Protein AF-A0A354FDF0-F1 (afdb_monomer_lite)

Foldseek 3Di:
DQPQPDDDDVVLVVVLVPDPFLQVSLVSVVVVDDDDPVLVVCLVVCPDSVSSSVSSVVSRD

Secondary structure (DSSP, 8-state):
----SS---HHHHHHHHT---HHHHHHHHHHHS---HHHHHHHHH--SHHHHHHHHHHHH-

Sequence (61 aa):
YVKAGKKVPPETAVSIVSIDDPGRLADIIAAHINLRVGDKQAILEAFDPIERLRELGEILS

pLDDT: mean 77.56, std 14.61, range [34.69, 92.19]

Structure (mmCIF, N/CA/C/O backbone):
data_AF-A0A354FDF0-F1
#
_entry.id   AF-A0A354FDF0-F1
#
loop_
_atom_site.group_PDB
_atom_site.id
_atom_site.type_symbol
_atom_site.label_atom_id
_atom_site.label_alt_id
_atom_site.label_comp_id
_atom_site.label_asym_id
_atom_site.label_entity_id
_atom_site.label_seq_id
_atom_site.pdbx_PDB_ins_code
_atom_site.Cartn_x
_atom_site.Cartn_y
_atom_site.Cartn_z
_atom_site.occupancy
_atom_site.B_iso_or_equiv
_atom_site.auth_seq_id
_atom_site.auth_comp_id
_atom_site.auth_asym_id
_atom_site.auth_atom_id
_atom_site.pdbx_PDB_model_num
ATOM 1 N N . TYR A 1 1 ? -3.286 19.277 -2.559 1.00 34.69 1 TYR A N 1
ATOM 2 C CA . TYR 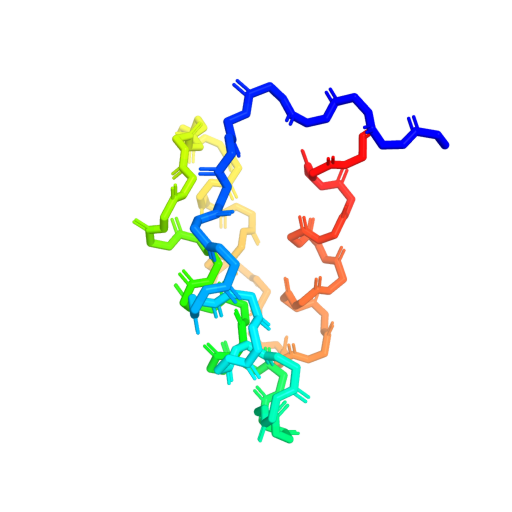A 1 1 ? -2.593 19.977 -1.454 1.00 34.69 1 TYR A CA 1
ATOM 3 C C . TYR A 1 1 ? -2.521 19.002 -0.291 1.00 34.69 1 TYR A C 1
ATOM 5 O O . TYR A 1 1 ? -3.498 18.844 0.426 1.00 34.69 1 TYR A O 1
ATOM 13 N N . VAL A 1 2 ? -1.414 18.266 -0.185 1.00 41.62 2 VAL A N 1
ATOM 14 C CA . VAL A 1 2 ? -1.286 17.108 0.711 1.00 41.62 2 VAL A CA 1
ATOM 15 C C . VAL A 1 2 ? -1.164 17.597 2.157 1.00 41.62 2 VAL A C 1
ATOM 17 O O . VAL A 1 2 ? -0.103 18.042 2.587 1.00 41.62 2 VAL A O 1
ATOM 20 N N . LYS A 1 3 ? -2.268 17.557 2.909 1.00 45.59 3 LYS A N 1
ATOM 21 C CA . LYS A 1 3 ? -2.276 17.696 4.373 1.00 45.59 3 LYS A CA 1
ATOM 22 C C . LYS A 1 3 ? -2.215 16.299 5.006 1.00 45.59 3 LYS A C 1
ATOM 24 O O . LYS A 1 3 ? -3.105 15.910 5.749 1.00 45.59 3 LYS A O 1
ATOM 29 N N . ALA A 1 4 ? -1.152 15.543 4.734 1.00 52.91 4 ALA A N 1
ATOM 30 C CA . ALA A 1 4 ? -0.891 14.287 5.435 1.00 52.91 4 ALA A CA 1
ATOM 31 C C . ALA A 1 4 ? -0.089 14.582 6.713 1.00 52.91 4 ALA A C 1
ATOM 33 O O . ALA A 1 4 ? 1.096 14.912 6.691 1.00 52.91 4 ALA A O 1
ATOM 34 N N . GLY A 1 5 ? -0.780 14.520 7.849 1.00 44.62 5 GLY A N 1
ATOM 35 C CA . GLY A 1 5 ? -0.311 14.929 9.173 1.00 44.62 5 GLY A CA 1
ATOM 36 C C . GLY A 1 5 ? 0.696 14.008 9.871 1.00 44.62 5 GLY A C 1
ATOM 37 O O . GLY A 1 5 ? 0.676 13.947 11.096 1.00 44.62 5 GLY A O 1
ATOM 38 N N . LYS A 1 6 ? 1.601 13.323 9.166 1.00 50.00 6 LYS A N 1
ATOM 39 C CA . LYS A 1 6 ? 2.780 12.695 9.789 1.00 50.00 6 LYS A CA 1
ATOM 40 C C . LYS A 1 6 ? 3.972 12.834 8.854 1.00 50.00 6 LYS A C 1
ATOM 42 O O . LYS A 1 6 ? 3.998 12.243 7.784 1.00 50.00 6 LYS A O 1
ATOM 47 N N . LYS A 1 7 ? 4.937 13.664 9.261 1.00 52.94 7 LYS A N 1
ATOM 48 C CA . LYS A 1 7 ? 6.191 13.908 8.542 1.00 52.94 7 LYS A CA 1
ATOM 49 C C . LYS A 1 7 ? 6.922 12.578 8.345 1.00 52.94 7 LYS A C 1
ATOM 51 O O . LYS A 1 7 ? 7.571 12.103 9.271 1.00 52.94 7 LYS A O 1
ATOM 56 N N . VAL A 1 8 ? 6.811 11.995 7.153 1.00 58.34 8 VAL A N 1
ATOM 57 C CA . VAL A 1 8 ? 7.776 10.998 6.686 1.00 58.34 8 VAL A CA 1
ATOM 58 C C . VAL A 1 8 ? 9.141 11.695 6.698 1.00 58.34 8 VAL A C 1
ATOM 60 O O . VAL A 1 8 ? 9.245 12.796 6.143 1.00 58.34 8 VAL A O 1
ATOM 63 N N . PRO A 1 9 ? 10.161 11.140 7.374 1.00 62.50 9 PRO A N 1
ATOM 64 C CA . PRO A 1 9 ? 11.494 11.721 7.371 1.00 62.50 9 PRO A CA 1
ATOM 65 C C . PRO A 1 9 ? 11.977 11.906 5.924 1.00 62.50 9 PRO A C 1
ATOM 67 O O . PRO A 1 9 ? 11.769 11.016 5.095 1.00 62.50 9 PRO A O 1
ATOM 70 N N . PRO A 1 10 ? 12.603 13.043 5.581 1.00 60.69 10 PRO A N 1
ATOM 71 C CA . PRO A 1 10 ? 13.020 13.322 4.207 1.00 60.69 10 PRO A CA 1
ATOM 72 C C . PRO A 1 10 ? 13.990 12.262 3.657 1.00 60.69 10 PRO A C 1
ATOM 74 O O . PRO A 1 10 ? 13.937 11.943 2.474 1.00 60.69 10 PRO A O 1
ATOM 77 N N . GLU A 1 11 ? 14.807 11.646 4.513 1.00 64.75 11 GLU A N 1
ATOM 78 C CA . GLU A 1 11 ? 15.671 10.503 4.174 1.00 64.75 11 GLU A CA 1
ATOM 79 C C . GLU A 1 11 ? 14.887 9.258 3.714 1.00 64.75 11 GLU A C 1
ATOM 81 O O . GLU A 1 11 ? 15.265 8.581 2.753 1.00 64.75 11 GLU A O 1
ATOM 86 N N . THR A 1 12 ? 13.740 8.990 4.342 1.00 63.25 12 THR A N 1
ATOM 87 C CA . THR A 1 12 ? 12.834 7.907 3.957 1.00 63.25 12 THR A CA 1
ATOM 88 C C . THR A 1 12 ? 12.101 8.266 2.667 1.00 63.25 12 THR A C 1
ATOM 90 O O . THR A 1 12 ? 11.981 7.419 1.791 1.00 63.25 12 THR A O 1
ATOM 93 N N . ALA A 1 13 ? 11.692 9.527 2.488 1.00 64.19 13 ALA A N 1
ATOM 94 C CA . ALA A 1 13 ? 11.053 9.993 1.255 1.00 64.19 13 ALA A CA 1
ATOM 95 C C . ALA A 1 13 ? 11.972 9.863 0.022 1.00 64.19 13 ALA A C 1
ATOM 97 O O . ALA A 1 13 ? 11.522 9.409 -1.025 1.00 64.19 13 ALA A O 1
ATOM 98 N N . VAL A 1 14 ? 13.265 10.186 0.142 1.00 64.25 14 VAL A N 1
ATOM 99 C CA . VAL A 1 14 ? 14.248 10.008 -0.949 1.00 64.25 14 VAL A CA 1
ATOM 100 C C . VAL A 1 14 ? 14.454 8.528 -1.288 1.00 64.25 14 VAL A C 1
ATOM 102 O O . VAL A 1 14 ? 14.542 8.162 -2.462 1.00 64.25 14 VAL A O 1
ATOM 105 N N . SER A 1 15 ? 14.466 7.666 -0.268 1.00 64.69 15 SER A N 1
ATOM 106 C CA . SER A 1 15 ? 14.574 6.215 -0.457 1.00 64.69 15 SER A CA 1
ATOM 107 C C . SER A 1 15 ? 13.333 5.645 -1.149 1.00 64.69 15 SER A C 1
ATOM 109 O O . SER A 1 15 ? 13.468 4.796 -2.017 1.00 64.69 15 SER A O 1
ATOM 111 N N . ILE A 1 16 ? 12.147 6.158 -0.810 1.00 67.19 16 ILE A N 1
ATOM 112 C CA . ILE A 1 16 ? 10.845 5.806 -1.397 1.00 67.19 16 ILE A CA 1
ATOM 113 C C . ILE A 1 16 ? 10.777 6.205 -2.881 1.00 67.19 16 ILE A C 1
ATOM 115 O O . ILE A 1 16 ? 10.349 5.403 -3.701 1.00 67.19 16 ILE A O 1
ATOM 119 N N . VAL A 1 17 ? 11.252 7.400 -3.254 1.00 67.44 17 VAL A N 1
ATOM 120 C CA . VAL A 1 17 ? 11.262 7.868 -4.660 1.00 67.44 17 VAL A CA 1
ATOM 121 C C . VAL A 1 17 ? 12.200 7.042 -5.550 1.00 67.44 17 VAL A C 1
ATOM 123 O O . VAL A 1 17 ? 12.000 6.977 -6.757 1.00 67.44 17 VAL A O 1
ATOM 126 N N . SER A 1 18 ? 13.202 6.387 -4.963 1.00 71.06 18 SER A N 1
ATOM 127 C CA . SER A 1 18 ? 14.157 5.539 -5.690 1.00 71.06 18 SER A CA 1
ATOM 128 C C . SER A 1 18 ? 13.662 4.100 -5.915 1.00 71.06 18 SER A C 1
ATOM 130 O O . SER A 1 18 ? 14.417 3.272 -6.421 1.00 71.06 18 SER A O 1
ATOM 132 N N . ILE A 1 19 ? 12.437 3.761 -5.492 1.00 77.88 19 ILE A N 1
ATOM 133 C CA . ILE A 1 19 ? 11.876 2.412 -5.638 1.00 77.88 19 ILE A CA 1
ATOM 134 C C . ILE A 1 19 ? 11.082 2.327 -6.943 1.00 77.88 19 ILE A C 1
ATOM 136 O O . ILE A 1 19 ? 10.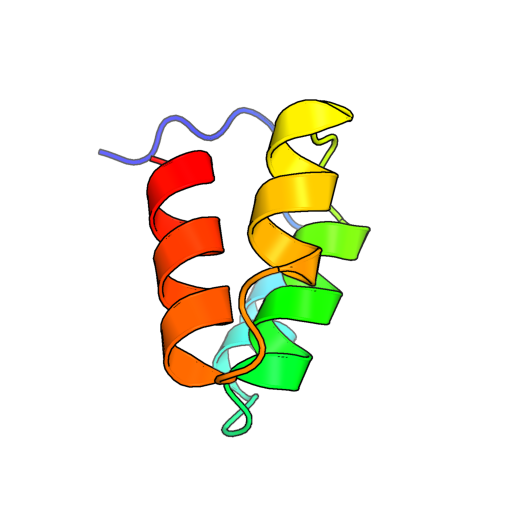007 2.906 -7.055 1.00 77.88 19 ILE A O 1
ATOM 140 N N . ASP A 1 20 ? 11.586 1.534 -7.887 1.00 76.62 20 ASP A N 1
ATOM 141 C CA . ASP A 1 20 ? 10.898 1.212 -9.147 1.00 76.62 20 ASP A CA 1
ATOM 142 C C . ASP A 1 20 ? 9.803 0.140 -8.995 1.00 76.62 20 ASP A C 1
ATOM 144 O O . ASP A 1 20 ? 8.947 0.003 -9.866 1.00 76.62 20 ASP A O 1
ATOM 148 N N . ASP A 1 21 ? 9.811 -0.630 -7.900 1.00 84.12 21 ASP A N 1
ATOM 149 C CA . ASP A 1 21 ? 8.807 -1.668 -7.653 1.00 84.12 21 ASP A CA 1
ATOM 150 C C . ASP A 1 21 ? 7.578 -1.097 -6.911 1.00 84.12 21 ASP A C 1
ATOM 152 O O . ASP A 1 21 ? 7.671 -0.771 -5.721 1.00 84.12 21 ASP A O 1
ATOM 156 N N . PRO A 1 22 ? 6.410 -0.982 -7.568 1.00 80.62 22 PRO A N 1
ATOM 157 C CA . PRO A 1 22 ? 5.231 -0.343 -6.985 1.00 80.62 22 PRO A CA 1
ATOM 158 C C . PRO A 1 22 ? 4.676 -1.099 -5.769 1.00 80.62 22 PRO A C 1
ATOM 160 O O . PRO A 1 22 ? 4.147 -0.471 -4.852 1.00 80.62 22 PRO A O 1
ATOM 163 N N . GLY A 1 23 ? 4.844 -2.424 -5.715 1.00 83.62 23 GLY A N 1
ATOM 164 C CA . GLY A 1 23 ? 4.420 -3.237 -4.573 1.00 83.62 23 GLY A CA 1
ATOM 165 C C . GLY A 1 23 ? 5.254 -2.934 -3.330 1.00 83.62 23 GLY A C 1
ATOM 166 O O . GLY A 1 23 ? 4.716 -2.602 -2.277 1.00 83.62 23 GLY A O 1
ATOM 167 N N . ARG A 1 24 ? 6.580 -2.942 -3.476 1.00 85.25 24 ARG A N 1
ATOM 168 C CA . ARG A 1 24 ? 7.528 -2.604 -2.412 1.00 85.25 24 ARG A CA 1
ATOM 169 C C . ARG A 1 24 ? 7.374 -1.164 -1.942 1.00 85.25 24 ARG A C 1
ATOM 171 O O . ARG A 1 24 ? 7.505 -0.893 -0.748 1.00 85.25 24 ARG A O 1
ATOM 178 N N . LEU A 1 25 ? 7.102 -0.248 -2.868 1.00 84.12 25 LEU A N 1
ATOM 179 C CA . LEU A 1 25 ? 6.796 1.140 -2.551 1.00 84.12 25 LEU A CA 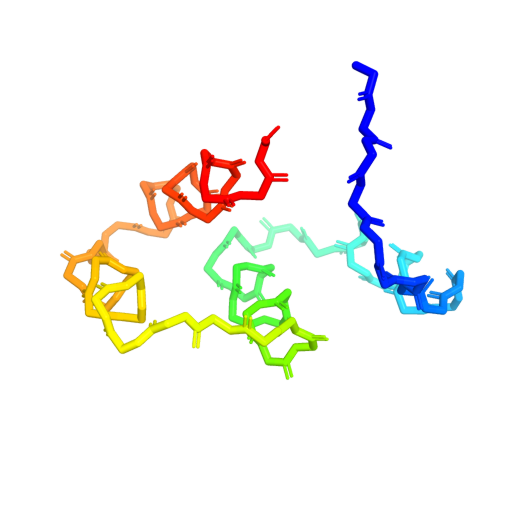1
ATOM 180 C C . LEU A 1 25 ? 5.555 1.229 -1.652 1.00 84.12 25 LEU A C 1
ATOM 182 O O . LEU A 1 25 ? 5.602 1.875 -0.602 1.00 84.12 25 LEU A O 1
ATOM 186 N N . ALA A 1 26 ? 4.481 0.534 -2.032 1.00 84.75 26 ALA A N 1
ATOM 187 C CA . ALA A 1 26 ? 3.248 0.488 -1.261 1.00 84.75 26 ALA A CA 1
ATOM 188 C C . ALA A 1 26 ? 3.463 -0.114 0.139 1.00 84.75 26 ALA A C 1
ATOM 190 O O . ALA A 1 26 ? 3.048 0.481 1.135 1.00 84.75 26 ALA A O 1
ATOM 191 N N . ASP A 1 27 ? 4.184 -1.233 0.239 1.00 84.06 27 ASP A N 1
ATOM 192 C CA . ASP A 1 27 ? 4.460 -1.909 1.512 1.00 84.06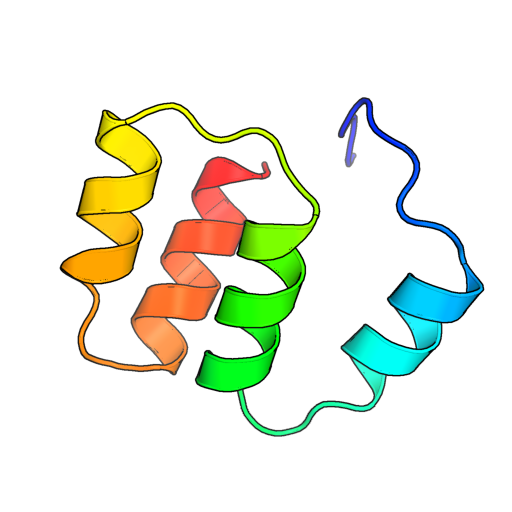 27 ASP A CA 1
ATOM 193 C C . ASP A 1 27 ? 5.285 -1.031 2.471 1.00 84.06 27 ASP A C 1
ATOM 195 O O . ASP A 1 27 ? 4.991 -0.950 3.668 1.00 84.06 27 ASP A O 1
ATOM 199 N N . ILE A 1 28 ? 6.301 -0.322 1.961 1.00 84.62 28 ILE A N 1
ATOM 200 C CA . ILE A 1 28 ? 7.130 0.577 2.778 1.00 84.62 28 ILE A CA 1
ATOM 201 C C . ILE A 1 28 ? 6.316 1.762 3.276 1.00 84.62 28 ILE A C 1
ATOM 203 O O . ILE A 1 28 ? 6.409 2.107 4.455 1.00 84.62 28 ILE A O 1
ATOM 207 N N . ILE A 1 29 ? 5.520 2.390 2.414 1.00 82.88 29 ILE A N 1
ATOM 208 C CA . ILE A 1 29 ? 4.672 3.507 2.827 1.00 82.88 29 ILE A CA 1
ATOM 209 C C . ILE A 1 29 ? 3.675 3.023 3.887 1.00 82.88 29 ILE A C 1
ATOM 211 O O . ILE A 1 29 ? 3.620 3.625 4.960 1.00 82.88 29 ILE A O 1
ATOM 215 N N . ALA A 1 30 ? 2.981 1.903 3.647 1.00 83.75 30 ALA A N 1
ATOM 216 C CA . ALA A 1 30 ? 2.019 1.302 4.572 1.00 83.75 30 ALA A CA 1
ATOM 217 C C . ALA A 1 30 ? 2.625 0.968 5.950 1.00 83.75 30 ALA A C 1
ATOM 219 O O . ALA A 1 30 ? 1.943 1.104 6.966 1.00 83.75 30 ALA A O 1
ATOM 220 N N . ALA A 1 31 ? 3.910 0.598 6.013 1.00 84.00 31 ALA A N 1
ATOM 221 C CA . ALA A 1 31 ? 4.622 0.339 7.267 1.00 84.00 31 ALA A CA 1
ATOM 222 C C . ALA A 1 31 ? 4.906 1.605 8.105 1.00 84.00 31 ALA A C 1
ATOM 224 O O . ALA A 1 31 ? 5.077 1.508 9.321 1.00 84.00 31 ALA A O 1
ATOM 225 N N . HIS A 1 32 ? 4.953 2.789 7.483 1.00 81.94 32 HIS A N 1
ATOM 226 C CA . HIS A 1 32 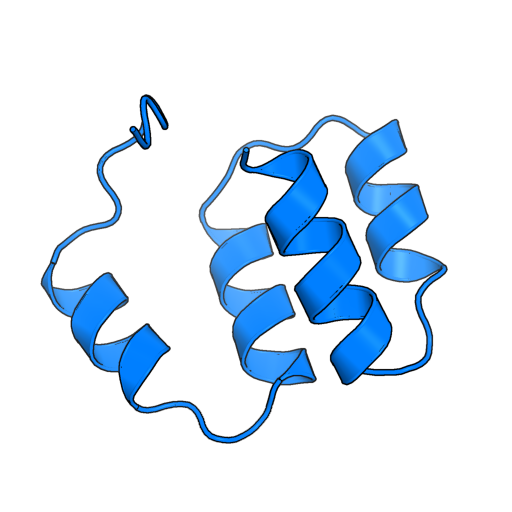? 5.297 4.057 8.148 1.00 81.94 32 HIS A CA 1
ATOM 227 C C . HIS A 1 32 ? 4.083 4.936 8.481 1.00 81.94 32 HIS A C 1
ATOM 229 O O . HIS A 1 32 ? 4.220 5.961 9.156 1.00 81.94 32 HIS A O 1
ATOM 235 N N . ILE A 1 33 ? 2.888 4.547 8.043 1.00 81.81 33 ILE A N 1
ATOM 236 C CA . ILE A 1 33 ? 1.641 5.276 8.279 1.00 81.81 33 ILE A CA 1
ATOM 237 C C . ILE A 1 33 ? 0.707 4.467 9.183 1.00 81.81 33 ILE A C 1
ATOM 239 O O . ILE A 1 33 ? 0.750 3.241 9.234 1.00 81.81 33 ILE A O 1
ATOM 243 N N . ASN A 1 34 ? -0.152 5.155 9.936 1.00 84.06 34 ASN A N 1
ATOM 244 C CA . ASN A 1 34 ? -1.081 4.484 10.843 1.00 84.06 34 ASN A CA 1
ATOM 245 C C . ASN A 1 34 ? -2.446 4.320 10.162 1.00 84.06 34 ASN A C 1
ATOM 247 O O . ASN A 1 34 ? -3.246 5.254 10.170 1.00 84.06 34 ASN A O 1
ATOM 251 N N . LEU A 1 35 ? -2.671 3.154 9.555 1.00 85.38 35 LEU A N 1
ATOM 252 C CA . LEU A 1 35 ? -3.891 2.806 8.816 1.00 85.38 35 LEU A CA 1
ATOM 253 C C . LEU A 1 35 ? -4.950 2.154 9.703 1.00 85.38 35 LEU A C 1
ATOM 255 O O . LEU A 1 35 ? -4.617 1.410 10.635 1.00 85.38 35 LEU A O 1
ATOM 259 N N . ARG A 1 36 ? -6.231 2.364 9.375 1.00 89.19 36 ARG A N 1
ATOM 260 C CA . ARG A 1 36 ? -7.326 1.611 10.001 1.00 89.19 36 ARG A CA 1
ATOM 261 C C . ARG A 1 36 ? -7.316 0.173 9.486 1.00 89.19 36 ARG A C 1
ATOM 263 O O . ARG A 1 36 ? -6.777 -0.121 8.426 1.00 89.19 36 ARG A O 1
ATOM 270 N N . VAL A 1 37 ? -7.923 -0.742 10.240 1.00 88.81 37 VAL A N 1
ATOM 271 C CA . VAL A 1 37 ? -7.974 -2.169 9.865 1.00 88.81 37 VAL A CA 1
ATOM 272 C C . VAL A 1 37 ? -8.672 -2.380 8.515 1.00 88.81 37 VAL A C 1
ATOM 274 O O . VAL A 1 37 ? -8.206 -3.201 7.736 1.00 88.81 37 VAL A O 1
ATOM 277 N N . GLY A 1 38 ? -9.725 -1.611 8.215 1.00 90.06 38 GLY A N 1
ATOM 278 C CA . GLY A 1 38 ? -10.398 -1.659 6.910 1.00 90.06 38 GLY A CA 1
ATOM 279 C C . GLY A 1 38 ? -9.464 -1.289 5.756 1.00 90.06 38 GLY A C 1
ATOM 280 O O . GLY A 1 38 ? -9.359 -2.038 4.795 1.00 90.06 38 GLY A O 1
ATOM 281 N N . ASP A 1 39 ? -8.706 -0.203 5.907 1.00 89.75 39 ASP A N 1
ATOM 282 C CA . ASP A 1 39 ? -7.748 0.262 4.896 1.00 89.75 39 ASP A CA 1
ATOM 283 C C . ASP A 1 39 ? -6.627 -0.766 4.670 1.00 89.75 39 ASP A C 1
ATOM 285 O O . ASP A 1 39 ? -6.218 -1.028 3.543 1.00 89.75 39 ASP A O 1
ATOM 289 N N . LYS A 1 40 ? -6.153 -1.412 5.747 1.00 88.44 40 LYS A N 1
ATOM 290 C CA . LYS A 1 40 ? -5.176 -2.509 5.643 1.00 88.44 40 LYS A CA 1
ATOM 291 C C . LYS A 1 40 ? -5.734 -3.687 4.851 1.00 88.44 40 LYS A C 1
ATOM 293 O O . LYS A 1 40 ? -4.998 -4.280 4.071 1.00 88.44 40 LYS A O 1
ATOM 298 N N . GLN A 1 41 ? -7.006 -4.023 5.056 1.00 89.62 41 GLN A N 1
ATOM 299 C CA . GLN A 1 41 ? -7.655 -5.109 4.331 1.00 89.62 41 GLN A CA 1
ATOM 300 C C . GLN A 1 41 ? -7.798 -4.775 2.840 1.00 89.62 41 GLN A C 1
ATOM 302 O O . GLN A 1 41 ? -7.435 -5.606 2.017 1.00 89.62 41 GLN A O 1
ATOM 307 N N . ALA A 1 42 ? -8.200 -3.547 2.496 1.00 89.06 42 ALA A N 1
ATOM 308 C CA . ALA A 1 42 ? -8.300 -3.096 1.105 1.00 89.06 42 ALA A CA 1
ATOM 309 C C . ALA A 1 42 ? -6.952 -3.192 0.361 1.00 89.06 42 ALA A C 1
ATOM 311 O O . ALA A 1 42 ? -6.878 -3.696 -0.756 1.00 89.06 42 ALA A O 1
ATOM 312 N N . ILE A 1 43 ? -5.853 -2.803 1.019 1.00 89.31 43 ILE A N 1
ATOM 313 C CA . ILE A 1 43 ? -4.494 -2.926 0.464 1.00 89.31 43 ILE A CA 1
ATOM 314 C C . ILE A 1 43 ? -4.090 -4.397 0.273 1.00 89.31 43 ILE A C 1
ATOM 316 O O . ILE A 1 43 ? -3.454 -4.733 -0.725 1.00 89.31 43 ILE A O 1
ATOM 320 N N . LEU A 1 44 ? -4.434 -5.282 1.218 1.00 89.62 44 LEU A N 1
ATOM 321 C CA . LEU A 1 44 ? -4.129 -6.718 1.126 1.00 89.62 44 LEU A CA 1
ATOM 322 C C . LEU A 1 44 ? -4.941 -7.430 0.035 1.00 89.62 44 LEU A C 1
ATOM 324 O O . LEU A 1 44 ? -4.474 -8.425 -0.515 1.00 89.62 44 LEU A O 1
ATOM 328 N N . GLU A 1 45 ? -6.134 -6.926 -0.275 1.00 92.19 45 GLU A N 1
ATOM 329 C CA . GLU A 1 45 ? -7.011 -7.438 -1.334 1.00 92.19 45 GLU A CA 1
ATOM 330 C C . GLU A 1 45 ? -6.595 -6.955 -2.732 1.00 92.19 45 GLU A C 1
ATOM 332 O O . GLU A 1 45 ? -6.946 -7.583 -3.732 1.00 92.19 45 GLU A O 1
ATOM 337 N N . ALA A 1 46 ? -5.776 -5.903 -2.816 1.00 91.56 46 ALA A N 1
ATOM 338 C CA . ALA A 1 46 ? -5.129 -5.478 -4.049 1.00 91.56 46 ALA A CA 1
ATOM 339 C C . ALA A 1 46 ? -3.924 -6.387 -4.372 1.00 91.56 46 ALA A C 1
ATOM 341 O O . ALA A 1 46 ? -2.776 -6.162 -3.956 1.00 91.56 46 ALA A O 1
ATOM 342 N N . PHE A 1 47 ? -4.192 -7.462 -5.116 1.00 88.94 47 PHE A N 1
ATOM 343 C CA . PHE A 1 47 ? -3.170 -8.427 -5.536 1.00 88.94 47 PHE A CA 1
ATOM 344 C C . PHE A 1 47 ? -2.220 -7.862 -6.597 1.00 88.94 47 PHE A C 1
ATOM 346 O O . PHE A 1 47 ? -1.046 -8.239 -6.610 1.00 88.94 47 PHE A O 1
ATOM 353 N N . ASP A 1 48 ? -2.700 -6.954 -7.451 1.00 91.69 48 ASP A N 1
ATOM 354 C CA . ASP A 1 48 ? -1.859 -6.265 -8.426 1.00 91.69 48 ASP A CA 1
ATOM 355 C C . ASP A 1 48 ? -1.024 -5.159 -7.742 1.00 91.69 48 ASP A C 1
ATOM 357 O O . ASP A 1 48 ? -1.577 -4.313 -7.035 1.00 91.69 48 ASP A O 1
ATOM 361 N N . PRO A 1 49 ? 0.308 -5.125 -7.936 1.00 87.25 49 PRO A N 1
ATOM 362 C CA 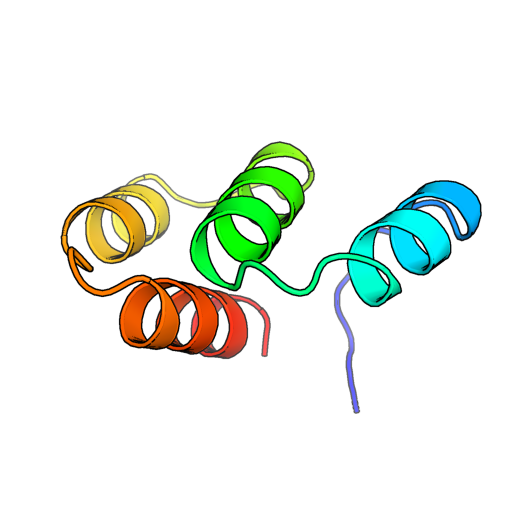. PRO A 1 49 ? 1.181 -4.131 -7.309 1.00 87.25 49 PRO A CA 1
ATOM 363 C C . PRO A 1 49 ? 0.846 -2.676 -7.663 1.00 87.25 49 PRO A C 1
ATOM 365 O O . PRO A 1 49 ? 1.014 -1.786 -6.828 1.00 87.25 49 PRO A O 1
ATOM 368 N N . ILE A 1 50 ? 0.383 -2.416 -8.890 1.00 88.00 50 ILE A N 1
ATOM 369 C CA . ILE A 1 50 ? 0.017 -1.067 -9.338 1.00 88.00 50 ILE A CA 1
ATOM 370 C C . ILE A 1 50 ? -1.317 -0.663 -8.710 1.00 88.00 50 ILE A C 1
ATOM 372 O O . ILE A 1 50 ? -1.469 0.472 -8.258 1.00 88.00 50 ILE A O 1
ATOM 376 N N . GLU A 1 51 ? -2.277 -1.582 -8.659 1.00 89.44 51 GLU A N 1
ATOM 377 C CA . GLU A 1 51 ? -3.552 -1.380 -7.972 1.00 89.44 51 GLU A CA 1
ATOM 378 C C . GLU A 1 51 ? -3.352 -1.123 -6.476 1.00 89.44 51 GLU A C 1
ATOM 380 O O . GLU A 1 51 ? -3.900 -0.157 -5.953 1.00 89.44 51 GLU A O 1
ATOM 385 N N . ARG A 1 52 ? -2.476 -1.887 -5.815 1.00 92.19 52 ARG A N 1
ATOM 386 C CA . ARG A 1 52 ? -2.136 -1.697 -4.399 1.00 92.19 52 ARG A CA 1
ATOM 387 C C . ARG A 1 52 ? -1.552 -0.319 -4.118 1.00 92.19 52 ARG A C 1
ATOM 389 O O . ARG A 1 52 ? -1.934 0.331 -3.146 1.00 92.19 52 ARG A O 1
ATOM 396 N N . LEU A 1 53 ? -0.631 0.136 -4.966 1.00 86.62 53 LEU A N 1
ATOM 397 C CA . LEU A 1 53 ? -0.040 1.466 -4.845 1.00 86.62 53 LEU A CA 1
ATOM 398 C C . LEU A 1 53 ? -1.083 2.572 -5.055 1.00 86.62 53 LEU A C 1
ATOM 400 O O . LEU A 1 53 ? -1.049 3.587 -4.361 1.00 86.62 53 LEU A O 1
ATOM 404 N N . ARG A 1 54 ? -2.011 2.378 -5.997 1.00 87.50 54 ARG A N 1
ATOM 405 C CA . ARG A 1 54 ? -3.102 3.322 -6.261 1.00 87.50 54 ARG A CA 1
ATOM 406 C C . ARG A 1 54 ? -4.062 3.410 -5.080 1.00 87.50 54 ARG A C 1
ATOM 408 O O . ARG A 1 54 ? -4.343 4.515 -4.637 1.00 87.50 54 ARG A O 1
ATOM 415 N N . GLU A 1 55 ? -4.491 2.268 -4.549 1.00 89.56 55 GLU A N 1
ATOM 416 C CA . GLU A 1 55 ? -5.371 2.188 -3.380 1.00 89.56 55 GLU A CA 1
ATOM 417 C C . GLU A 1 55 ? -4.738 2.887 -2.173 1.00 89.56 55 GLU A C 1
ATOM 419 O O . GLU A 1 55 ? -5.357 3.714 -1.507 1.00 89.56 55 GLU A O 1
ATOM 424 N N . LEU A 1 56 ? -3.445 2.639 -1.945 1.00 87.38 56 LEU A N 1
ATOM 425 C CA . LEU A 1 56 ? -2.687 3.333 -0.913 1.00 87.38 56 LEU A CA 1
ATOM 426 C C . LEU A 1 56 ? -2.624 4.849 -1.149 1.00 87.38 56 LEU A C 1
ATOM 428 O O . LEU A 1 56 ? -2.709 5.619 -0.195 1.00 87.38 56 LEU A O 1
ATOM 432 N N . GLY A 1 57 ? -2.472 5.282 -2.401 1.00 85.69 57 GLY A N 1
ATOM 433 C CA . GLY A 1 57 ? -2.517 6.693 -2.783 1.00 85.69 57 GLY A CA 1
ATOM 434 C C . GLY A 1 57 ? -3.863 7.351 -2.473 1.00 85.69 57 GLY A C 1
ATOM 435 O O . GLY A 1 57 ? -3.878 8.454 -1.930 1.00 85.69 57 GLY A O 1
ATOM 436 N N . GLU A 1 58 ? -4.972 6.662 -2.748 1.00 86.94 58 GLU A N 1
ATOM 437 C CA . GLU A 1 58 ? -6.331 7.130 -2.438 1.00 86.94 58 GLU A CA 1
ATOM 438 C C . GLU A 1 58 ? -6.562 7.238 -0.923 1.00 86.94 58 GLU A C 1
ATOM 440 O O . GLU A 1 58 ? -7.078 8.247 -0.450 1.00 86.94 58 GLU A O 1
ATOM 445 N N . ILE A 1 59 ? -6.105 6.253 -0.139 1.00 85.75 59 ILE A N 1
ATOM 446 C CA . ILE A 1 59 ? -6.203 6.261 1.334 1.00 85.75 59 ILE A CA 1
ATOM 447 C C . ILE A 1 59 ? -5.418 7.431 1.960 1.00 85.75 59 ILE A C 1
ATOM 449 O O . ILE A 1 59 ? -5.745 7.904 3.052 1.00 85.75 59 ILE A O 1
ATOM 453 N N . LEU A 1 60 ? -4.350 7.876 1.293 1.00 80.88 60 LEU A N 1
ATOM 454 C CA . LEU A 1 60 ? -3.471 8.951 1.751 1.00 80.88 60 LEU A CA 1
ATOM 455 C C . LEU A 1 60 ? -3.904 10.357 1.316 1.00 80.88 60 LEU A C 1
ATOM 457 O O . LEU A 1 60 ? -3.333 11.331 1.828 1.00 80.88 60 LEU A O 1
ATOM 461 N N . SER A 1 61 ? -4.841 10.470 0.370 1.00 75.50 61 SER A N 1
ATOM 462 C CA . SER A 1 61 ? -5.349 11.758 -0.114 1.00 75.50 61 SER A CA 1
ATOM 463 C C . SER A 1 61 ? -6.310 12.427 0.867 1.00 75.50 61 SER A C 1
ATOM 465 O O . SER A 1 61 ? -6.382 13.679 0.773 1.00 75.50 61 SER A O 1
#

Radius of gyration: 11.28 Å; chains: 1; bounding box: 26×28×20 Å